Protein AF-A0A529LQH6-F1 (afdb_monomer_lite)

Secondary structure (DSSP, 8-state):
----GGGHHHHHHTT------EE----HHHHHHHHHHHHHHT---EE---TTTSSTT-

pLDDT: mean 96.86, std 2.3, range [85.5, 98.81]

Sequence (58 aa):
MRVAIEDLPALHRDGKKIGVTSVCSAHPLVLKAALRHGRETGTTVLIEATCNQVNHLG

Radius of gyration: 13.7 Å; chains: 1; bounding box: 25×29×35 Å

Structure (mmCIF, N/CA/C/O backbone):
data_AF-A0A529LQH6-F1
#
_entry.id   AF-A0A529LQH6-F1
#
loop_
_atom_site.group_PDB
_atom_site.id
_atom_site.type_symbol
_atom_site.label_atom_id
_atom_site.label_alt_id
_atom_site.label_comp_id
_atom_site.label_asym_id
_ato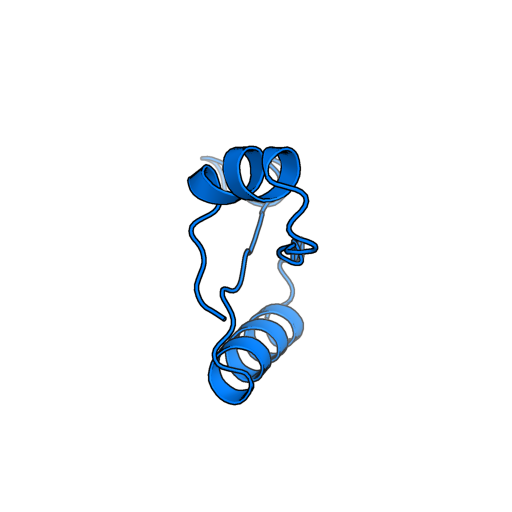m_site.label_entity_id
_atom_site.label_seq_id
_atom_site.pdbx_PDB_ins_code
_atom_site.Cartn_x
_atom_site.Cartn_y
_atom_site.Cartn_z
_atom_site.occupancy
_atom_site.B_iso_or_equiv
_atom_site.auth_seq_id
_atom_site.auth_comp_id
_atom_site.auth_asym_id
_atom_site.auth_atom_id
_atom_site.pdbx_PDB_model_num
ATOM 1 N N . MET A 1 1 ? -11.904 -3.205 7.533 1.00 85.50 1 MET A N 1
ATOM 2 C CA . MET A 1 1 ? -12.315 -1.802 7.325 1.00 85.50 1 MET A CA 1
ATOM 3 C C . MET A 1 1 ? -11.965 -1.350 5.913 1.00 85.50 1 MET A C 1
ATOM 5 O O . MET A 1 1 ? -10.795 -1.380 5.555 1.00 85.50 1 MET A O 1
ATOM 9 N N . ARG A 1 2 ? -12.956 -0.928 5.124 1.00 92.56 2 ARG A N 1
ATOM 10 C CA . ARG A 1 2 ? -12.736 -0.404 3.770 1.00 92.56 2 ARG A CA 1
ATOM 11 C C . ARG A 1 2 ? -12.775 1.120 3.809 1.00 92.56 2 ARG A C 1
ATOM 13 O O . ARG A 1 2 ? -13.716 1.679 4.359 1.00 92.56 2 ARG A O 1
ATOM 20 N N . VAL A 1 3 ? -11.746 1.748 3.268 1.00 95.25 3 VAL A N 1
ATOM 21 C CA . VAL A 1 3 ? -11.573 3.202 3.181 1.00 95.25 3 VAL A CA 1
ATOM 22 C C . VAL A 1 3 ? -10.875 3.529 1.865 1.00 95.25 3 VAL A C 1
ATOM 24 O O . VAL A 1 3 ? -10.024 2.741 1.433 1.00 95.25 3 VAL A O 1
ATOM 27 N N . ALA A 1 4 ? -11.255 4.631 1.223 1.00 95.62 4 ALA A N 1
ATOM 28 C CA . ALA A 1 4 ? -10.530 5.162 0.078 1.00 95.62 4 ALA A CA 1
ATOM 29 C C . ALA A 1 4 ? -9.393 6.070 0.577 1.00 95.62 4 ALA A C 1
ATOM 31 O O . ALA A 1 4 ? -9.488 6.665 1.654 1.00 95.62 4 ALA A O 1
ATOM 32 N N . ILE A 1 5 ? -8.282 6.153 -0.157 1.00 95.06 5 ILE A N 1
ATOM 33 C CA . ILE A 1 5 ? -7.119 6.934 0.299 1.00 95.06 5 ILE A CA 1
ATOM 34 C C . ILE A 1 5 ? -7.462 8.428 0.413 1.00 95.06 5 ILE A C 1
ATOM 36 O O . ILE A 1 5 ? -6.963 9.123 1.297 1.00 95.06 5 ILE A O 1
ATOM 40 N N . GLU A 1 6 ? -8.390 8.886 -0.423 1.00 97.00 6 GLU A N 1
ATOM 41 C CA . GLU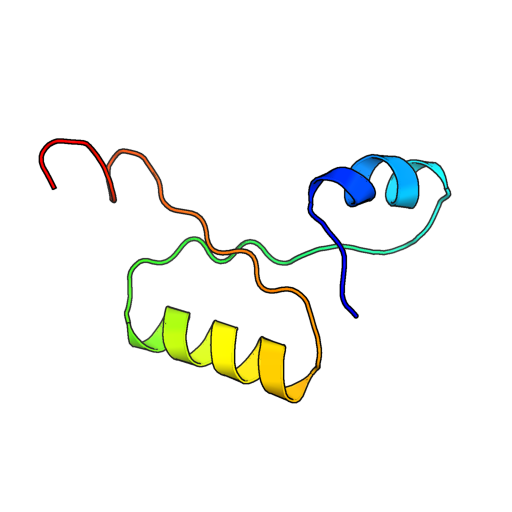 A 1 6 ? -8.918 10.244 -0.490 1.00 97.00 6 GLU A CA 1
ATOM 42 C C . GLU A 1 6 ? -9.702 10.635 0.774 1.00 97.00 6 GLU A C 1
ATOM 44 O O . GLU A 1 6 ? -9.764 11.817 1.117 1.00 97.00 6 GLU A O 1
ATOM 49 N N . ASP A 1 7 ? -10.251 9.656 1.503 1.00 96.38 7 ASP A N 1
ATOM 50 C CA . ASP A 1 7 ? -11.040 9.886 2.718 1.00 96.38 7 ASP A CA 1
ATOM 51 C C . ASP A 1 7 ? -10.157 10.087 3.961 1.00 96.38 7 ASP A C 1
ATOM 53 O O . ASP A 1 7 ? -10.580 10.701 4.948 1.00 96.38 7 ASP A O 1
ATOM 57 N N . LEU A 1 8 ? -8.919 9.575 3.942 1.00 95.50 8 LEU A N 1
ATOM 58 C CA . LEU A 1 8 ? -8.026 9.570 5.107 1.00 95.50 8 LEU A CA 1
ATOM 59 C C . LEU A 1 8 ? -7.751 10.969 5.683 1.00 95.50 8 LEU A C 1
ATOM 61 O O . LEU A 1 8 ? -7.795 11.104 6.909 1.00 95.50 8 LEU A O 1
ATOM 65 N N . PRO A 1 9 ? -7.520 12.029 4.878 1.00 96.62 9 PRO A N 1
ATOM 66 C CA . PRO A 1 9 ? -7.321 13.370 5.418 1.00 96.62 9 PRO A CA 1
ATOM 67 C C . PRO A 1 9 ? -8.530 13.891 6.203 1.00 96.62 9 PRO A C 1
ATOM 69 O O . PRO A 1 9 ? -8.347 14.537 7.232 1.00 96.62 9 PRO A O 1
ATOM 72 N N . ALA A 1 10 ? -9.755 13.627 5.736 1.00 97.38 10 ALA A N 1
ATOM 73 C CA . ALA A 1 10 ? -10.970 14.043 6.437 1.00 97.38 10 ALA A CA 1
ATOM 74 C C . ALA A 1 10 ? -11.142 13.264 7.747 1.00 97.38 10 ALA A C 1
ATOM 76 O O . ALA A 1 10 ? -11.287 13.869 8.805 1.00 97.38 10 ALA A O 1
ATOM 77 N N . LEU A 1 11 ? -11.001 11.937 7.695 1.00 96.69 11 LEU A N 1
ATOM 78 C CA . LEU A 1 11 ? -11.097 11.070 8.872 1.00 96.69 11 LEU A CA 1
ATOM 79 C C . LEU A 1 11 ? -10.066 11.429 9.953 1.00 96.69 11 LEU A C 1
ATOM 81 O O . LEU A 1 11 ? -10.392 11.424 11.140 1.00 96.69 11 LEU A O 1
ATOM 85 N N . HIS A 1 12 ? -8.839 11.774 9.553 1.00 96.69 12 HIS A N 1
ATOM 86 C CA . HIS A 1 12 ? -7.808 12.232 10.481 1.00 96.69 12 HIS A CA 1
ATOM 87 C C . HIS A 1 12 ? -8.187 13.573 11.128 1.00 96.69 12 HIS A C 1
ATOM 89 O O . HIS A 1 12 ? -8.100 13.697 12.350 1.00 96.69 12 HIS A O 1
ATOM 95 N N . ARG A 1 13 ? -8.660 14.560 10.350 1.00 97.75 13 ARG A N 1
ATOM 96 C CA . ARG A 1 13 ? -9.135 15.845 10.902 1.00 97.75 13 ARG A CA 1
ATOM 97 C C . ARG A 1 13 ? -10.294 15.669 11.886 1.00 97.75 13 ARG A C 1
ATOM 99 O O . ARG A 1 13 ? -10.341 16.381 12.882 1.00 97.75 13 ARG A O 1
ATOM 106 N N . ASP A 1 14 ? -11.147 14.672 11.665 1.00 97.38 14 ASP A N 1
ATOM 107 C CA . ASP A 1 14 ? -12.250 14.303 12.563 1.00 97.38 14 ASP A CA 1
ATOM 108 C C . ASP A 1 14 ? -11.791 13.502 13.803 1.00 97.38 14 ASP A C 1
ATOM 110 O O . ASP A 1 14 ? -12.608 12.959 14.554 1.00 97.38 14 ASP A O 1
ATOM 114 N N . GLY A 1 15 ? -10.478 13.376 14.023 1.00 97.25 15 GLY A N 1
ATOM 115 C CA . GLY A 1 15 ? -9.889 12.685 15.170 1.00 97.25 15 GLY A CA 1
ATOM 116 C C . GLY A 1 15 ? -10.020 11.161 15.119 1.00 97.25 15 GLY A C 1
ATOM 117 O O . GLY A 1 15 ? -9.767 10.481 16.120 1.00 97.25 15 GLY A O 1
ATOM 118 N N . LYS A 1 16 ? -10.417 10.585 13.976 1.00 96.88 16 LYS A N 1
ATOM 119 C CA . LYS A 1 16 ? -10.499 9.132 13.827 1.00 96.88 16 LYS A CA 1
ATOM 120 C C . LYS A 1 16 ? -9.095 8.547 13.683 1.00 96.88 16 LYS A C 1
ATOM 122 O O . LYS A 1 16 ? -8.314 8.949 12.827 1.00 96.88 16 LYS A O 1
ATOM 127 N N . LYS A 1 17 ? -8.790 7.528 14.489 1.00 94.75 17 LYS A N 1
ATOM 128 C CA . LYS A 1 17 ? -7.511 6.797 14.456 1.00 94.75 17 LYS A CA 1
ATOM 129 C C . LYS A 1 17 ? -7.528 5.715 13.375 1.00 94.75 17 LYS A C 1
ATOM 131 O O . LYS A 1 17 ? -7.511 4.525 13.675 1.00 94.75 17 LYS A O 1
ATOM 136 N N . ILE A 1 18 ? -7.641 6.147 12.125 1.00 94.50 18 ILE A N 1
ATOM 137 C CA . ILE A 1 18 ? -7.713 5.285 10.944 1.00 94.50 18 ILE A CA 1
ATOM 138 C C . ILE A 1 18 ? -6.471 5.543 10.095 1.00 94.50 18 ILE A C 1
ATOM 140 O O . ILE A 1 18 ? -6.127 6.690 9.832 1.00 94.50 18 ILE A O 1
ATOM 144 N N . GLY A 1 19 ? -5.829 4.472 9.639 1.00 93.88 19 GLY A N 1
ATOM 145 C CA . GLY A 1 19 ? -4.733 4.534 8.681 1.00 93.88 19 GLY A CA 1
ATOM 146 C C . GLY A 1 19 ? -4.792 3.361 7.711 1.00 93.88 19 GLY A C 1
ATOM 147 O O . GLY A 1 19 ? -5.527 2.396 7.931 1.00 93.88 19 GLY A O 1
ATOM 148 N N . VAL A 1 20 ? -4.003 3.451 6.644 1.00 95.88 20 VAL A N 1
ATOM 149 C CA . VAL A 1 20 ? -3.795 2.366 5.682 1.00 95.88 20 VAL A CA 1
ATOM 150 C C . VAL A 1 20 ? -2.297 2.109 5.592 1.00 95.88 20 VAL A C 1
ATOM 152 O O . VAL A 1 20 ? -1.508 3.043 5.465 1.00 95.88 20 VAL A O 1
ATOM 155 N N . THR A 1 21 ? -1.893 0.845 5.687 1.00 96.25 21 THR A N 1
ATOM 156 C CA . THR A 1 21 ? -0.497 0.450 5.486 1.00 96.25 21 THR A CA 1
ATOM 157 C C . THR A 1 21 ? -0.150 0.547 4.005 1.00 96.25 21 THR A C 1
ATOM 159 O O . THR A 1 21 ? -0.798 -0.104 3.188 1.00 96.25 21 THR A O 1
ATOM 162 N N . SER A 1 22 ? 0.889 1.313 3.673 1.00 9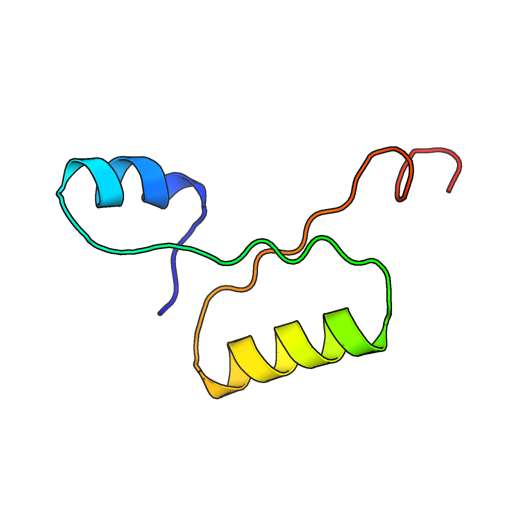7.69 22 SER A N 1
ATOM 163 C CA . SER A 1 22 ? 1.474 1.324 2.332 1.00 97.69 22 SER A CA 1
ATOM 164 C C . SER A 1 22 ? 2.477 0.178 2.180 1.00 97.69 22 SER A C 1
ATOM 166 O O . SER A 1 22 ? 3.461 0.092 2.920 1.00 97.69 22 SER A O 1
ATOM 168 N N . VAL A 1 23 ? 2.204 -0.747 1.257 1.00 98.38 23 VAL A N 1
ATOM 169 C CA . VAL A 1 23 ? 3.076 -1.889 0.955 1.00 98.38 23 VAL A CA 1
ATOM 170 C C . VAL A 1 23 ? 3.904 -1.578 -0.293 1.00 98.38 23 VAL A C 1
ATOM 172 O O . VAL A 1 23 ? 3.473 -1.826 -1.418 1.00 98.38 23 VAL A O 1
ATOM 175 N N . CYS A 1 24 ? 5.121 -1.070 -0.091 1.00 98.19 24 CYS A N 1
ATOM 176 C CA . CYS A 1 24 ? 6.040 -0.664 -1.164 1.00 98.19 24 CYS A CA 1
ATOM 177 C C . CYS A 1 24 ? 7.003 -1.795 -1.571 1.00 98.19 24 CYS A C 1
ATOM 179 O O . CYS A 1 24 ? 8.219 -1.686 -1.406 1.00 98.19 24 CYS A O 1
ATOM 181 N N . SER A 1 25 ? 6.480 -2.923 -2.057 1.00 98.31 25 SER A N 1
ATOM 182 C CA . SER A 1 25 ? 7.301 -4.071 -2.468 1.00 98.31 25 SER A CA 1
ATOM 183 C C . SER A 1 25 ? 6.852 -4.642 -3.803 1.00 98.31 25 SER A C 1
ATOM 185 O O . SER A 1 25 ? 5.670 -4.888 -4.007 1.00 98.31 25 SER A O 1
ATOM 187 N N . ALA A 1 26 ? 7.814 -4.948 -4.674 1.00 97.75 26 ALA A N 1
ATOM 188 C CA . ALA A 1 26 ? 7.571 -5.675 -5.919 1.00 97.75 26 ALA A CA 1
ATOM 189 C C . ALA A 1 26 ? 7.658 -7.206 -5.749 1.00 97.75 26 ALA A C 1
ATOM 191 O O . ALA A 1 26 ? 7.397 -7.951 -6.691 1.00 97.75 26 ALA A O 1
ATOM 192 N N . HIS A 1 27 ? 8.042 -7.708 -4.566 1.00 98.56 27 HIS A N 1
ATOM 193 C CA . HIS A 1 27 ? 8.265 -9.140 -4.385 1.00 98.56 27 HIS A CA 1
ATOM 194 C C . HIS A 1 27 ? 6.928 -9.913 -4.414 1.00 98.56 27 HIS A C 1
ATOM 196 O O . HIS A 1 27 ? 6.067 -9.664 -3.561 1.00 98.56 27 HIS A O 1
ATOM 202 N N . PRO A 1 28 ? 6.745 -10.921 -5.297 1.00 98.56 28 PRO A N 1
ATOM 203 C CA . PRO A 1 28 ? 5.449 -11.584 -5.486 1.00 98.56 28 PRO A CA 1
ATOM 204 C C . PRO A 1 28 ? 4.847 -12.193 -4.214 1.00 98.56 28 PRO A C 1
ATOM 206 O O . PRO A 1 28 ? 3.632 -12.159 -4.012 1.00 98.56 28 PRO A O 1
ATOM 209 N N . LEU A 1 29 ? 5.683 -12.745 -3.326 1.00 98.75 29 LEU A N 1
ATOM 210 C CA . LEU A 1 29 ? 5.207 -13.293 -2.049 1.00 98.75 29 LEU A CA 1
ATOM 211 C C . LEU A 1 29 ? 4.704 -12.214 -1.083 1.00 98.75 29 LEU A C 1
ATOM 213 O O . LEU A 1 29 ? 3.742 -12.470 -0.363 1.00 98.75 29 LEU A O 1
ATOM 217 N N . VAL A 1 30 ? 5.299 -11.018 -1.097 1.00 98.69 30 VAL A N 1
ATOM 218 C CA . VAL A 1 30 ? 4.863 -9.902 -0.245 1.00 98.69 30 VAL A CA 1
ATOM 219 C C . VAL A 1 30 ? 3.509 -9.394 -0.725 1.00 98.69 30 VAL A C 1
ATOM 221 O O . VAL A 1 30 ? 2.582 -9.284 0.074 1.00 98.69 30 VAL A O 1
ATOM 224 N N . LEU A 1 31 ? 3.351 -9.200 -2.038 1.00 98.69 31 LEU A N 1
ATOM 225 C CA . LEU A 1 31 ? 2.074 -8.805 -2.640 1.00 98.69 31 LEU A CA 1
ATOM 226 C C . LEU A 1 31 ? 0.968 -9.825 -2.342 1.00 98.69 31 LEU A C 1
ATOM 228 O O . LEU A 1 31 ? -0.128 -9.464 -1.914 1.00 98.69 31 LEU A O 1
ATOM 232 N N . LYS A 1 32 ? 1.267 -11.123 -2.489 1.00 98.81 32 LYS A N 1
ATOM 233 C CA . LYS A 1 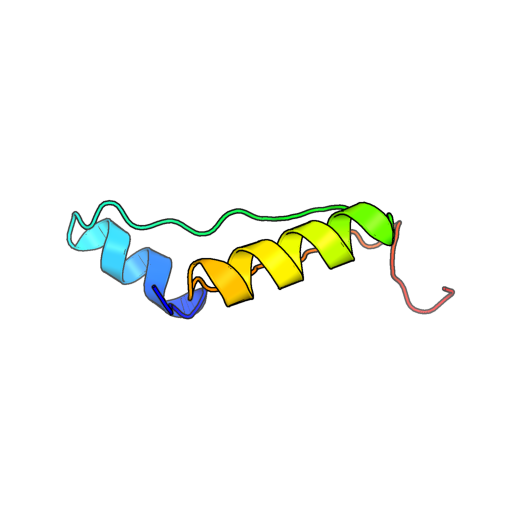32 ? 0.320 -12.199 -2.165 1.00 98.81 32 LYS A CA 1
ATOM 234 C C . LYS A 1 32 ? -0.061 -12.198 -0.683 1.00 98.81 32 LYS A C 1
ATOM 236 O O . LYS A 1 32 ? -1.235 -12.384 -0.369 1.00 98.81 32 LYS A O 1
ATOM 241 N N . ALA A 1 33 ? 0.903 -12.004 0.216 1.00 98.69 33 ALA A N 1
ATOM 242 C CA . ALA A 1 33 ? 0.648 -11.934 1.652 1.00 98.69 33 ALA A CA 1
ATOM 243 C C . ALA A 1 33 ? -0.230 -10.725 2.012 1.00 98.69 33 ALA A C 1
ATOM 245 O O . ALA A 1 33 ? -1.222 -10.898 2.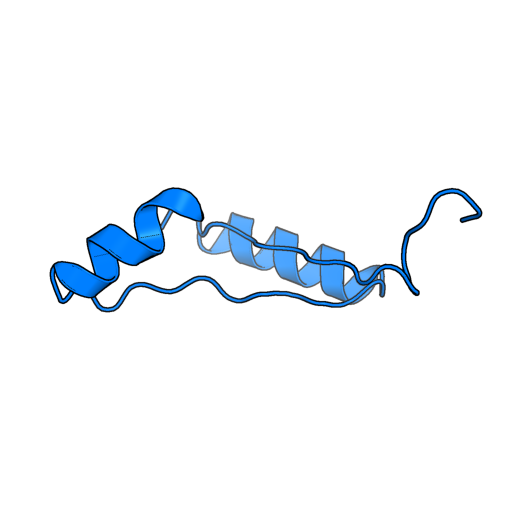715 1.00 98.69 33 ALA A O 1
ATOM 246 N N . ALA A 1 34 ? 0.068 -9.541 1.466 1.00 98.62 34 ALA A N 1
ATOM 247 C CA . ALA A 1 34 ? -0.708 -8.323 1.693 1.00 98.62 34 ALA A CA 1
ATOM 248 C C . ALA A 1 34 ? -2.164 -8.467 1.222 1.00 98.62 34 ALA A C 1
ATOM 250 O O . ALA A 1 34 ? -3.093 -8.198 1.982 1.00 98.62 34 ALA A O 1
ATOM 251 N N . LEU A 1 35 ? -2.379 -8.974 0.001 1.00 98.56 35 LEU A N 1
ATOM 252 C CA . LEU A 1 35 ? -3.722 -9.197 -0.545 1.00 98.56 35 LEU A CA 1
ATOM 253 C C . LEU A 1 35 ? -4.512 -10.243 0.255 1.00 98.56 35 LEU A C 1
ATOM 255 O O . LEU A 1 35 ? -5.699 -10.052 0.524 1.00 98.56 35 LEU A O 1
ATOM 259 N N . ARG A 1 36 ? -3.866 -11.345 0.663 1.00 98.62 36 ARG A N 1
ATOM 260 C CA . ARG A 1 36 ? -4.500 -12.365 1.515 1.00 98.62 36 ARG A CA 1
ATOM 261 C C . ARG A 1 36 ? -4.890 -11.792 2.870 1.00 9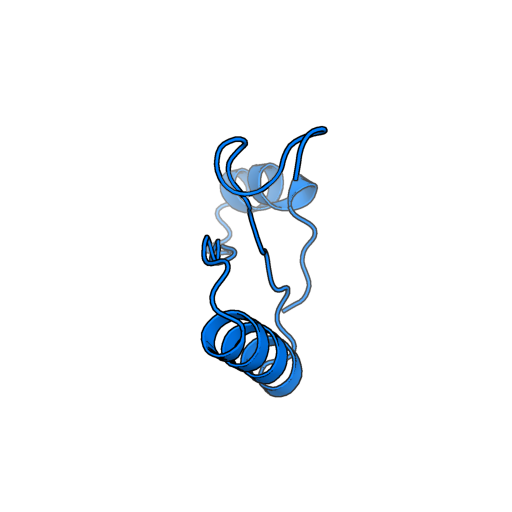8.62 36 ARG A C 1
ATOM 263 O O . ARG A 1 36 ? -6.035 -11.969 3.272 1.00 98.62 36 ARG A O 1
ATOM 270 N N . HIS A 1 37 ? -3.983 -11.063 3.513 1.00 98.31 37 HIS A N 1
ATOM 271 C CA . HIS A 1 37 ? -4.237 -10.415 4.794 1.00 98.31 37 HIS A CA 1
ATOM 272 C C . HIS A 1 37 ? -5.389 -9.404 4.702 1.00 98.31 37 HIS A C 1
ATOM 274 O O . HIS A 1 37 ? -6.292 -9.424 5.538 1.00 98.31 37 HIS A O 1
ATOM 280 N N . GLY A 1 38 ? -5.418 -8.569 3.658 1.00 97.75 38 GLY A N 1
ATOM 281 C CA . GLY A 1 38 ? -6.512 -7.623 3.426 1.00 97.75 38 GLY A CA 1
ATOM 282 C C . GLY A 1 38 ? -7.859 -8.310 3.218 1.00 97.75 38 GLY A C 1
ATOM 283 O O . GLY A 1 38 ? -8.864 -7.903 3.798 1.00 97.75 38 GLY A O 1
ATOM 284 N N . ARG A 1 39 ? -7.883 -9.415 2.463 1.00 98.12 39 ARG A N 1
ATOM 285 C CA . ARG A 1 39 ? -9.086 -10.239 2.286 1.00 98.12 39 ARG A CA 1
ATOM 286 C C . ARG A 1 39 ? -9.555 -10.869 3.600 1.00 98.12 39 ARG A C 1
ATOM 288 O O . ARG A 1 39 ? -10.743 -10.815 3.894 1.00 98.12 39 ARG A O 1
ATOM 295 N N . GLU A 1 40 ? -8.643 -11.461 4.367 1.00 98.44 40 GLU A N 1
ATOM 296 C CA . GLU A 1 40 ? -8.939 -12.152 5.632 1.00 98.44 40 GLU A CA 1
ATOM 297 C C . GLU A 1 40 ? -9.419 -11.182 6.725 1.00 98.44 40 GLU A C 1
ATOM 299 O O . GLU A 1 40 ? -10.306 -11.519 7.502 1.00 98.44 40 GLU A O 1
ATOM 304 N N . THR A 1 41 ? -8.895 -9.955 6.750 1.00 97.06 41 THR A N 1
ATOM 305 C CA . THR A 1 41 ? -9.265 -8.917 7.733 1.00 97.06 41 THR A CA 1
ATOM 306 C C . THR A 1 41 ? -10.338 -7.944 7.228 1.00 97.06 41 THR A C 1
ATOM 308 O O . THR A 1 41 ? -10.784 -7.051 7.955 1.00 97.06 41 THR A O 1
ATOM 311 N N . GLY A 1 42 ? -10.751 -8.075 5.964 1.00 96.56 42 GLY A N 1
ATOM 312 C CA . GLY A 1 42 ? -11.677 -7.158 5.302 1.00 96.56 42 GLY A CA 1
ATOM 313 C C . GLY A 1 42 ? -11.167 -5.714 5.238 1.00 96.56 42 GLY A C 1
ATOM 314 O O . GLY A 1 42 ? -11.976 -4.785 5.343 1.00 96.56 42 GLY A O 1
ATOM 315 N N . THR A 1 43 ? -9.851 -5.503 5.149 1.00 96.12 43 THR A N 1
ATOM 316 C CA . THR A 1 43 ? -9.203 -4.181 5.123 1.00 96.12 43 THR A CA 1
ATOM 317 C C . THR A 1 43 ? -8.817 -3.739 3.708 1.00 96.12 43 THR A C 1
ATOM 319 O O . THR A 1 43 ? -8.576 -4.573 2.835 1.00 96.12 43 THR A O 1
ATOM 322 N N . THR A 1 44 ? -8.790 -2.423 3.458 1.00 97.12 44 THR A N 1
ATOM 323 C CA . THR A 1 44 ? -8.203 -1.866 2.224 1.00 97.12 44 THR A CA 1
ATOM 324 C C . THR A 1 44 ? -6.704 -2.169 2.185 1.00 97.12 44 THR A C 1
ATOM 326 O O . THR A 1 44 ? -6.011 -1.973 3.181 1.00 97.12 44 THR A O 1
ATOM 329 N N . VAL A 1 45 ? -6.200 -2.599 1.025 1.00 98.06 45 VAL A N 1
ATOM 330 C CA . VAL A 1 45 ? -4.767 -2.809 0.772 1.00 98.06 45 VAL A CA 1
ATOM 331 C C . VAL A 1 45 ? -4.267 -1.714 -0.166 1.00 98.06 45 VAL A C 1
ATOM 333 O O . VAL A 1 45 ? -4.807 -1.564 -1.259 1.00 98.06 45 VAL A O 1
ATOM 336 N N . LEU A 1 46 ? -3.232 -0.982 0.252 1.00 98.19 46 LEU A N 1
ATOM 337 C CA . LEU A 1 46 ? -2.514 -0.014 -0.577 1.00 98.19 46 LEU A CA 1
ATOM 338 C C . LEU A 1 46 ? -1.174 -0.619 -1.008 1.00 98.19 46 LEU A C 1
ATOM 340 O O . LEU A 1 46 ? -0.365 -1.016 -0.169 1.00 98.19 46 LEU A O 1
ATOM 344 N N . ILE A 1 47 ? -0.958 -0.704 -2.319 1.00 98.25 47 ILE A N 1
ATOM 345 C CA . ILE A 1 47 ? 0.295 -1.155 -2.929 1.00 98.25 47 ILE A CA 1
ATOM 346 C C . ILE A 1 47 ? 0.846 0.019 -3.724 1.00 98.25 47 ILE A C 1
ATOM 348 O O . ILE A 1 47 ? 0.137 0.585 -4.554 1.00 98.25 47 ILE A O 1
ATOM 352 N N . GLU A 1 48 ? 2.106 0.356 -3.483 1.00 98.31 48 GLU A N 1
ATOM 353 C CA . GLU A 1 48 ? 2.794 1.442 -4.174 1.00 98.31 48 GLU A CA 1
ATOM 354 C C . GLU A 1 48 ? 4.040 0.919 -4.885 1.00 98.31 48 GLU A C 1
ATOM 356 O O . GLU A 1 48 ? 4.695 -0.027 -4.436 1.00 98.31 48 GLU A O 1
ATOM 361 N N . ALA A 1 49 ? 4.373 1.562 -5.999 1.00 98.25 49 ALA A N 1
ATOM 362 C CA . ALA A 1 49 ? 5.599 1.325 -6.739 1.00 98.25 49 ALA A CA 1
ATOM 363 C C . ALA A 1 49 ? 6.298 2.658 -7.002 1.00 98.25 49 ALA A C 1
ATOM 365 O O . ALA A 1 49 ? 5.663 3.668 -7.300 1.00 98.25 49 ALA A O 1
ATOM 366 N N . THR A 1 50 ? 7.622 2.651 -6.903 1.00 97.88 50 THR A N 1
ATOM 367 C CA . THR A 1 50 ? 8.453 3.794 -7.301 1.00 97.88 50 THR A CA 1
ATOM 368 C C . THR A 1 50 ? 8.680 3.795 -8.814 1.00 97.88 50 THR A C 1
ATOM 370 O O . THR A 1 50 ? 8.605 2.746 -9.455 1.00 97.88 50 THR A O 1
ATOM 373 N N . CYS A 1 51 ? 9.047 4.943 -9.392 1.00 97.69 51 CYS A N 1
ATOM 374 C CA . CYS A 1 51 ? 9.380 5.033 -10.821 1.00 97.69 51 CYS A CA 1
ATOM 375 C C . CYS A 1 51 ? 10.579 4.154 -11.229 1.00 97.69 51 CYS A C 1
ATOM 377 O O . CYS A 1 51 ? 10.674 3.718 -12.372 1.00 97.69 51 CYS A O 1
ATOM 379 N N . ASN A 1 52 ? 11.471 3.836 -10.290 1.00 96.00 52 ASN A N 1
ATOM 380 C CA . ASN A 1 52 ? 12.580 2.913 -10.533 1.00 96.00 52 ASN A CA 1
ATOM 381 C C . ASN A 1 52 ? 12.124 1.445 -10.604 1.00 96.00 52 ASN A C 1
ATOM 383 O O . ASN A 1 52 ? 12.841 0.619 -11.152 1.00 96.00 52 ASN A O 1
ATOM 387 N N . GLN A 1 53 ? 10.966 1.109 -10.023 1.00 97.19 53 GLN A N 1
ATOM 388 C CA . GLN A 1 53 ? 10.376 -0.235 -10.089 1.00 97.19 53 GLN A CA 1
ATOM 389 C C . GLN A 1 53 ? 9.399 -0.382 -11.256 1.00 97.19 53 GLN A C 1
ATOM 391 O O . GLN A 1 53 ? 9.263 -1.474 -11.794 1.00 97.19 53 GLN A O 1
ATOM 396 N N . VAL A 1 54 ? 8.674 0.688 -11.591 1.00 97.31 54 VAL A N 1
ATOM 397 C CA . VAL A 1 54 ? 7.680 0.711 -12.665 1.00 97.31 54 VAL A CA 1
ATOM 398 C C . VAL A 1 54 ? 7.789 2.037 -13.402 1.00 97.31 54 VAL A C 1
ATOM 400 O O . VAL A 1 54 ? 7.516 3.099 -12.842 1.00 97.31 54 VAL A O 1
ATOM 403 N N . ASN A 1 55 ? 8.141 1.976 -14.678 1.00 97.25 55 ASN A N 1
ATOM 404 C CA . ASN A 1 55 ? 8.098 3.115 -15.584 1.00 97.25 55 ASN A CA 1
ATOM 405 C C . ASN A 1 55 ? 7.755 2.638 -17.007 1.00 97.25 55 ASN A C 1
ATOM 407 O O . ASN A 1 55 ? 7.406 1.481 -17.232 1.00 97.25 55 ASN A O 1
ATOM 411 N N . HIS A 1 56 ? 7.806 3.550 -17.975 1.00 96.81 56 HIS A N 1
ATOM 412 C CA . HIS A 1 56 ? 7.444 3.282 -19.368 1.00 96.81 56 HIS A CA 1
ATOM 413 C C . HIS A 1 56 ? 8.415 2.341 -20.108 1.00 96.81 56 HIS A C 1
ATOM 415 O O . HIS A 1 56 ? 8.082 1.879 -21.196 1.00 96.81 56 HIS A O 1
ATOM 421 N N . LEU A 1 57 ? 9.598 2.074 -19.547 1.00 97.06 57 LEU A N 1
ATOM 422 C CA . LEU A 1 57 ? 10.620 1.181 -20.099 1.00 97.06 57 LEU A CA 1
ATOM 423 C C . LEU A 1 57 ? 10.514 -0.255 -19.562 1.00 97.06 57 LEU A C 1
ATOM 425 O O . LEU A 1 57 ? 11.200 -1.138 -20.076 1.00 97.06 57 LEU A O 1
ATOM 429 N N . GLY A 1 58 ? 9.660 -0.482 -18.560 1.00 88.56 58 GLY A N 1
ATOM 430 C CA . GLY A 1 58 ? 9.698 -1.672 -17.704 1.00 88.56 58 GLY A CA 1
ATOM 431 C C . GLY A 1 58 ? 10.682 -1.519 -16.553 1.00 88.56 58 GLY A C 1
ATOM 432 O O . GLY A 1 58 ? 11.087 -2.580 -16.035 1.00 88.56 58 GLY A O 1
#

Foldseek 3Di:
DEDDPVCVVVCVVVVHPDDADEAADPDPVSVVVQVVVCVVVVYDHHYDYDCVRDDPVD